Protein AF-A0A7Y5K260-F1 (afdb_monomer_lite)

Sequence (144 aa):
MLMRVEFYKGGDGRLCGWIATPPHRRTFQGTTMAAGRDLPHDLAQFTVERALDIRDGFWALLAHGASFRSVPGRRPTRSGRALTRRHEPALAAIEVTAGTHYLAWKGGGRTPIRASLDTMYARWLALAEGERLVLEWPVHPLPS

Secondary structure (DSSP, 8-state):
-EEEEEEEEETTTTEEEEEEE-TTS--EEEEEEE--SS--HHHHHHHHHHHTT-SSSHHHHHHHT---TT-TTSPPPHHHHHHHHHTHHHHHHHHHHHHHHHHHHHTT---TTHHHHHHHHHHHHHPPTT--EEEEEE-PPPP-

Foldseek 3Di:
DKKKKWWAADDQRQKIWIWIRAPPDDIWTFDIDTDDLFDDPVLLLVLQCVQVVPCLEPVLLVSVPADDPRGPGDDHDPVNPVSCVVCVVVHVVSSVVSCVQRVCLVVVHDDPSNVSRVVSRVVSVPHDHVDIDMDMDDHDDHDD

Radius of gyration: 14.73 Å; chains: 1; bounding box: 33×25×37 Å

Structure (mmCIF, N/CA/C/O backbone):
data_AF-A0A7Y5K260-F1
#
_entry.id   AF-A0A7Y5K260-F1
#
loop_
_atom_site.group_PDB
_atom_site.id
_atom_site.type_symbol
_atom_site.label_atom_id
_atom_site.label_alt_id
_atom_site.label_comp_id
_atom_site.label_asym_id
_atom_site.label_entity_id
_atom_site.label_seq_id
_atom_site.pdbx_PDB_ins_code
_atom_site.Cartn_x
_atom_site.Cartn_y
_atom_site.Cartn_z
_atom_site.occupancy
_atom_site.B_iso_or_equiv
_atom_site.auth_seq_id
_atom_site.auth_comp_id
_atom_site.auth_asym_id
_atom_site.auth_atom_id
_atom_site.pdbx_PDB_model_num
ATOM 1 N N . MET A 1 1 ? -3.591 -11.871 12.763 1.00 89.31 1 MET A N 1
ATOM 2 C CA . MET A 1 1 ? -4.647 -10.868 12.479 1.00 89.31 1 MET A CA 1
ATOM 3 C C . MET A 1 1 ? -4.399 -10.287 11.095 1.00 89.31 1 MET A C 1
ATOM 5 O O . MET A 1 1 ? -3.243 -10.248 10.688 1.00 89.31 1 MET A O 1
ATOM 9 N N . LEU A 1 2 ? -5.442 -9.856 10.385 1.00 95.06 2 LEU A N 1
ATOM 10 C CA . LEU A 1 2 ? -5.336 -9.297 9.032 1.00 95.06 2 LEU A CA 1
ATOM 11 C C . LEU A 1 2 ? -6.018 -7.929 8.972 1.00 95.06 2 LEU A C 1
ATOM 13 O O . LEU A 1 2 ? -7.039 -7.717 9.625 1.00 95.06 2 LEU A O 1
ATOM 17 N N . MET A 1 3 ? -5.456 -7.020 8.179 1.00 97.12 3 MET A N 1
ATOM 18 C CA . MET A 1 3 ? -6.133 -5.815 7.709 1.00 97.12 3 MET A CA 1
ATOM 19 C C . MET A 1 3 ? -6.487 -6.016 6.235 1.00 97.12 3 MET A C 1
ATOM 21 O O . MET A 1 3 ? -5.606 -6.282 5.420 1.00 97.12 3 MET A O 1
ATOM 25 N N . ARG A 1 4 ? -7.766 -5.875 5.885 1.00 97.94 4 ARG A N 1
ATOM 26 C CA . ARG A 1 4 ? -8.218 -5.893 4.487 1.00 97.94 4 ARG A CA 1
ATOM 27 C C . ARG A 1 4 ? -8.029 -4.506 3.882 1.00 97.94 4 ARG A C 1
ATOM 29 O O . ARG A 1 4 ? -8.406 -3.520 4.514 1.00 97.94 4 ARG A O 1
ATOM 36 N N . VAL A 1 5 ? -7.472 -4.431 2.678 1.00 98.25 5 VAL A N 1
ATOM 37 C CA . VAL A 1 5 ? -7.308 -3.191 1.911 1.00 98.25 5 VAL A CA 1
ATOM 38 C C . VAL A 1 5 ? -7.915 -3.385 0.529 1.00 98.25 5 VAL A C 1
ATOM 40 O O . VAL A 1 5 ? -7.619 -4.357 -0.155 1.00 98.25 5 VAL A O 1
ATOM 43 N N . GLU A 1 6 ? -8.785 -2.473 0.122 1.00 98.38 6 GLU A N 1
ATOM 44 C CA . GLU A 1 6 ? -9.528 -2.552 -1.132 1.00 98.38 6 GLU A CA 1
ATOM 45 C C . GLU A 1 6 ? -9.167 -1.360 -1.997 1.00 98.38 6 GLU A C 1
ATOM 47 O O . GLU A 1 6 ? -9.634 -0.248 -1.746 1.00 98.38 6 GLU A O 1
ATOM 52 N N . PHE A 1 7 ? -8.339 -1.598 -3.009 1.00 98.38 7 PHE A N 1
ATOM 53 C CA . PHE A 1 7 ? -8.013 -0.598 -4.018 1.00 98.38 7 PHE A CA 1
ATOM 54 C C . PHE A 1 7 ? -9.107 -0.559 -5.082 1.00 98.38 7 PHE A C 1
ATOM 56 O O . PHE A 1 7 ? -9.710 -1.582 -5.410 1.00 98.38 7 PHE A O 1
ATOM 63 N N . TYR A 1 8 ? -9.378 0.624 -5.617 1.00 97.75 8 TYR A N 1
ATOM 64 C CA . TYR A 1 8 ? -10.406 0.822 -6.630 1.00 97.75 8 TYR A CA 1
ATOM 65 C C . TYR A 1 8 ? -10.020 1.924 -7.608 1.00 97.75 8 TYR A C 1
ATOM 67 O O . TYR A 1 8 ? -9.300 2.864 -7.259 1.00 97.75 8 TYR A O 1
ATOM 75 N N . LYS A 1 9 ? -10.538 1.802 -8.830 1.00 97.00 9 LYS A N 1
ATOM 76 C CA . LYS A 1 9 ? -10.495 2.850 -9.848 1.00 97.00 9 LYS A CA 1
ATOM 77 C C . LYS A 1 9 ? -11.676 3.800 -9.669 1.00 97.00 9 LYS A C 1
ATOM 79 O O . LYS A 1 9 ? -12.770 3.363 -9.320 1.00 97.00 9 LYS A O 1
ATOM 84 N N . GLY A 1 10 ? -11.450 5.084 -9.909 1.00 93.00 10 GLY A N 1
ATOM 85 C CA . GLY A 1 10 ? -12.509 6.085 -10.003 1.00 93.00 10 GLY A CA 1
ATOM 86 C C . GLY A 1 10 ? -12.168 7.162 -11.026 1.00 93.00 10 GLY A C 1
ATOM 87 O O . GLY A 1 10 ? -11.029 7.238 -11.492 1.00 93.00 10 GLY A O 1
ATOM 88 N N . GLY A 1 11 ? -13.142 8.013 -11.343 1.00 89.25 11 GLY A N 1
ATOM 89 C CA . GLY A 1 11 ? -12.952 9.128 -12.272 1.00 89.25 11 GLY A CA 1
ATOM 90 C C . GLY A 1 11 ? -12.570 8.647 -13.670 1.00 89.25 11 GLY A C 1
ATOM 91 O O . GLY A 1 11 ? -11.542 9.079 -14.195 1.00 89.25 11 GLY A O 1
ATOM 92 N N . AS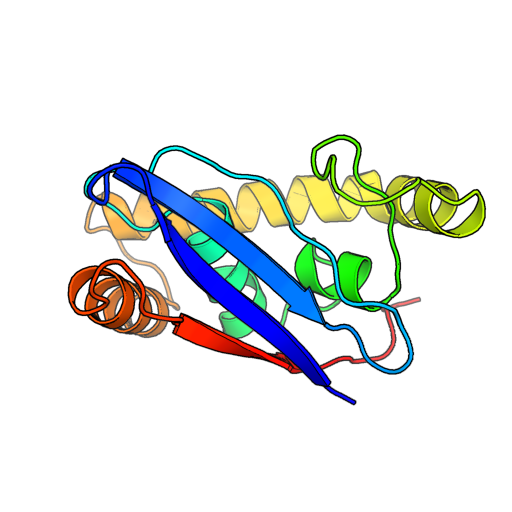P A 1 12 ? -13.347 7.715 -14.224 1.00 87.38 12 ASP A N 1
ATOM 93 C CA . ASP A 1 12 ? -13.116 7.104 -15.538 1.00 87.38 12 ASP A CA 1
ATOM 94 C C . ASP A 1 12 ? -11.753 6.390 -15.608 1.00 87.38 12 ASP A C 1
ATOM 96 O O . ASP A 1 12 ? -10.981 6.522 -16.562 1.00 87.38 12 ASP A O 1
ATOM 100 N N . GLY A 1 13 ? -11.399 5.698 -14.522 1.00 85.31 13 GLY A N 1
ATOM 101 C CA . GLY A 1 13 ? -10.126 4.988 -14.367 1.00 85.31 13 GLY A CA 1
ATOM 102 C C . GLY A 1 13 ? -8.890 5.858 -14.110 1.00 85.31 13 GLY A C 1
ATOM 103 O O . GLY A 1 13 ? -7.787 5.318 -14.023 1.00 85.31 13 GLY A O 1
ATOM 104 N N . ARG A 1 14 ? -9.038 7.183 -13.971 1.00 89.81 14 ARG A N 1
ATOM 105 C CA . ARG A 1 14 ? -7.912 8.125 -13.788 1.00 89.81 14 ARG A CA 1
ATOM 106 C C . ARG A 1 14 ? -7.498 8.334 -12.340 1.00 89.81 14 ARG A C 1
ATOM 108 O O . ARG A 1 14 ? -6.482 8.980 -12.084 1.00 89.81 14 ARG A O 1
ATOM 115 N N . LEU A 1 15 ? -8.269 7.823 -11.390 1.00 95.06 15 LEU A N 1
ATOM 116 C CA . LEU A 1 15 ? -7.981 7.895 -9.966 1.00 95.06 15 LEU A CA 1
ATOM 117 C C . LEU A 1 15 ? -7.844 6.495 -9.379 1.00 95.06 15 LEU A C 1
ATOM 119 O O . LEU A 1 15 ? -8.552 5.566 -9.763 1.00 95.06 15 LEU A O 1
ATOM 123 N N . CYS A 1 16 ? -6.956 6.376 -8.404 1.00 96.75 16 CYS A N 1
ATOM 124 C CA . CYS A 1 16 ? -6.851 5.239 -7.511 1.00 96.75 16 CYS A CA 1
ATOM 125 C C . CYS A 1 16 ? -7.205 5.704 -6.103 1.00 96.75 16 CYS A C 1
ATOM 127 O O . CYS A 1 16 ? -6.612 6.654 -5.590 1.00 96.75 16 CYS A O 1
ATOM 129 N N . GLY A 1 17 ? -8.168 5.037 -5.483 1.00 96.25 17 GLY A N 1
ATOM 130 C CA . GLY A 1 17 ? -8.430 5.167 -4.057 1.00 96.25 17 GLY A CA 1
ATOM 131 C C . GLY A 1 17 ? -8.304 3.818 -3.371 1.00 96.25 17 GLY A C 1
ATOM 132 O O . GLY A 1 17 ? -8.296 2.767 -4.017 1.00 96.25 17 GLY A O 1
ATOM 133 N N . TRP A 1 18 ? -8.251 3.837 -2.045 1.00 97.38 18 TRP A N 1
ATOM 134 C CA . TRP A 1 18 ? -8.313 2.617 -1.252 1.00 97.38 18 TRP A CA 1
ATOM 135 C C . TRP A 1 18 ? -9.144 2.780 0.014 1.00 97.38 18 TRP A C 1
ATOM 137 O O . TRP A 1 18 ? -9.332 3.878 0.541 1.00 97.38 18 TRP A O 1
ATOM 147 N N . ILE A 1 19 ? -9.663 1.656 0.495 1.00 96.81 19 ILE A N 1
ATOM 148 C CA . ILE A 1 19 ? -10.397 1.535 1.753 1.00 96.81 19 ILE A CA 1
ATOM 149 C C . ILE A 1 19 ? -9.676 0.496 2.602 1.00 96.81 19 ILE A C 1
ATOM 151 O O . ILE A 1 19 ? -9.372 -0.586 2.110 1.00 96.81 19 ILE A O 1
ATOM 155 N N . ALA A 1 20 ? -9.406 0.804 3.867 1.00 96.31 20 ALA A N 1
ATOM 156 C CA . ALA A 1 20 ? -8.776 -0.130 4.793 1.00 96.31 20 ALA A CA 1
ATOM 157 C C . ALA A 1 20 ? -9.735 -0.509 5.923 1.00 96.31 20 ALA A C 1
ATOM 159 O O . ALA A 1 20 ? -10.395 0.348 6.513 1.00 96.31 20 ALA A O 1
ATOM 160 N N . THR A 1 21 ? -9.752 -1.795 6.263 1.00 95.62 21 THR A N 1
ATOM 161 C CA . THR A 1 21 ? -10.478 -2.368 7.399 1.00 95.62 21 THR A CA 1
ATOM 162 C C . THR A 1 21 ? -9.474 -3.079 8.309 1.00 95.62 21 THR A C 1
ATOM 164 O O . THR A 1 21 ? -9.181 -4.260 8.098 1.00 95.62 21 THR A O 1
ATOM 167 N N . PRO A 1 22 ? -8.880 -2.370 9.289 1.00 91.44 22 PRO A N 1
ATOM 168 C CA . PRO A 1 22 ? -7.958 -2.980 10.238 1.00 91.44 22 PRO A CA 1
ATOM 169 C C . PRO A 1 22 ? -8.691 -3.877 11.243 1.00 91.44 22 PRO A C 1
ATOM 171 O O . PRO A 1 22 ? -9.867 -3.643 11.539 1.00 91.44 22 PRO A O 1
ATOM 174 N N . PRO A 1 23 ? -7.999 -4.861 11.838 1.00 87.12 23 PRO A N 1
ATOM 175 C CA . PRO A 1 23 ? -8.610 -5.756 12.812 1.00 87.12 23 PRO A CA 1
ATOM 176 C C . PRO A 1 23 ? -9.104 -4.958 14.024 1.00 87.12 23 PRO A C 1
ATOM 178 O O . PRO A 1 23 ? -8.381 -4.122 14.568 1.00 87.12 23 PRO A O 1
ATOM 181 N N . HIS A 1 24 ? -10.348 -5.209 14.443 1.00 86.19 24 HIS A N 1
ATOM 182 C CA . HIS A 1 24 ? -10.990 -4.558 15.597 1.00 86.19 24 HIS A CA 1
ATOM 183 C C . HIS A 1 24 ? -11.066 -3.020 15.514 1.00 86.19 24 HIS A C 1
ATOM 185 O O . HIS A 1 24 ? -11.235 -2.339 16.528 1.00 86.19 24 HIS A O 1
ATOM 191 N N . ARG A 1 25 ? -10.939 -2.443 14.313 1.00 85.94 25 ARG A N 1
ATOM 192 C CA . ARG A 1 25 ? -11.057 -1.001 14.074 1.00 85.94 25 ARG A CA 1
ATOM 193 C C . ARG A 1 25 ? -12.094 -0.737 12.988 1.00 85.94 25 ARG A C 1
ATOM 195 O O . ARG A 1 25 ? -12.416 -1.604 12.185 1.00 85.94 25 ARG A O 1
ATOM 202 N N . ARG A 1 26 ? -12.628 0.485 12.973 1.00 90.12 26 ARG A N 1
ATOM 203 C CA . ARG A 1 26 ? -13.565 0.912 11.930 1.00 90.12 26 ARG A CA 1
ATOM 204 C C . ARG A 1 26 ? -12.857 0.991 10.582 1.00 90.12 26 ARG A C 1
ATOM 206 O O . ARG A 1 26 ? -11.728 1.482 10.515 1.00 90.12 26 ARG A O 1
ATOM 213 N N . THR A 1 27 ? -13.565 0.574 9.541 1.00 93.94 27 THR A N 1
ATOM 214 C CA . THR A 1 27 ? -13.204 0.829 8.148 1.00 93.94 27 THR A CA 1
ATOM 215 C C . THR A 1 27 ? -13.068 2.329 7.898 1.00 93.94 27 THR A C 1
ATOM 217 O O . THR A 1 27 ? -13.838 3.127 8.440 1.00 93.94 27 THR A O 1
ATOM 220 N N . PHE A 1 28 ? -12.090 2.719 7.088 1.00 93.06 28 PHE A N 1
ATOM 221 C CA . PHE A 1 28 ? -11.903 4.105 6.670 1.00 93.06 28 PHE A CA 1
ATOM 222 C C . PHE A 1 28 ? -11.380 4.180 5.237 1.00 93.06 28 PHE A C 1
ATOM 224 O O . PHE A 1 28 ? -10.701 3.271 4.755 1.00 93.06 28 PHE A O 1
ATOM 231 N N . GLN A 1 29 ? -11.694 5.288 4.569 1.00 94.12 29 GLN A N 1
ATOM 232 C CA . GLN A 1 29 ? -11.144 5.600 3.259 1.00 94.12 29 GLN A CA 1
ATOM 233 C C . GLN A 1 29 ? -9.782 6.278 3.407 1.00 94.12 29 GLN A C 1
ATOM 235 O O . GLN A 1 29 ? -9.591 7.164 4.247 1.00 94.12 29 GLN A O 1
ATOM 240 N N . GLY A 1 30 ? -8.848 5.827 2.582 1.00 93.25 30 GLY A N 1
ATOM 241 C CA . GLY A 1 30 ? -7.533 6.408 2.428 1.00 93.25 30 GLY A CA 1
ATOM 242 C C . GLY A 1 30 ? -7.511 7.644 1.542 1.00 93.25 30 GLY A C 1
ATOM 243 O O . GLY A 1 30 ? -8.508 8.346 1.363 1.00 93.25 30 GLY A O 1
ATOM 244 N N . THR A 1 31 ? -6.343 7.898 0.975 1.00 90.75 31 THR A N 1
ATOM 245 C CA . THR A 1 31 ? -6.142 8.956 -0.013 1.00 90.75 31 THR A CA 1
ATOM 246 C C . THR A 1 31 ? -6.667 8.508 -1.370 1.00 90.75 31 THR A C 1
ATOM 248 O O . THR A 1 31 ? -6.591 7.332 -1.724 1.00 90.75 31 THR A O 1
ATOM 251 N N . THR A 1 32 ? -7.187 9.460 -2.140 1.00 93.25 32 THR A N 1
ATOM 252 C CA . THR A 1 32 ? -7.433 9.277 -3.570 1.00 93.25 32 THR A CA 1
ATOM 253 C C . THR A 1 32 ? -6.335 10.006 -4.332 1.00 93.25 32 THR A C 1
ATOM 255 O O . THR A 1 32 ? -6.062 11.174 -4.061 1.00 93.25 32 THR A O 1
ATOM 258 N N . MET A 1 33 ? -5.695 9.320 -5.270 1.00 93.75 33 MET A N 1
ATOM 259 C CA . MET A 1 33 ? -4.558 9.820 -6.041 1.00 93.75 33 MET A CA 1
ATOM 260 C C . MET A 1 33 ? -4.760 9.579 -7.531 1.00 93.75 33 MET A C 1
ATOM 262 O O . MET A 1 33 ? -5.595 8.769 -7.927 1.00 93.75 33 MET A O 1
ATOM 266 N N . ALA A 1 34 ? -3.985 10.266 -8.366 1.00 91.94 34 ALA A N 1
ATOM 267 C CA . ALA A 1 34 ? -3.978 9.992 -9.795 1.00 9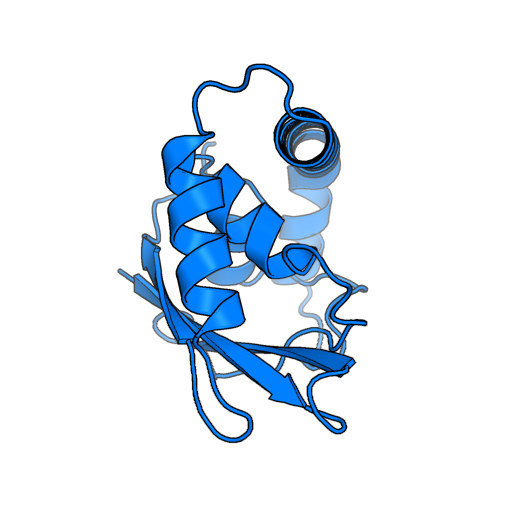1.94 34 ALA A CA 1
ATOM 268 C C . ALA A 1 34 ? -3.493 8.556 -10.061 1.00 91.94 34 ALA A C 1
ATOM 270 O O . ALA A 1 34 ? -2.438 8.141 -9.579 1.00 91.94 34 ALA A O 1
ATOM 271 N N . ALA A 1 35 ? -4.260 7.812 -10.850 1.00 86.06 35 ALA A N 1
ATOM 272 C CA . ALA A 1 35 ? -3.830 6.565 -11.453 1.00 86.06 35 ALA A CA 1
ATOM 273 C C . ALA A 1 35 ? -3.150 6.905 -12.784 1.00 86.06 35 ALA A C 1
ATOM 275 O O . ALA A 1 35 ? -3.799 7.294 -13.755 1.00 86.06 35 ALA A O 1
ATOM 276 N N . GLY A 1 36 ? -1.819 6.838 -12.797 1.00 79.19 36 GLY A N 1
ATOM 277 C CA . GLY A 1 36 ? -1.035 6.995 -14.018 1.00 79.19 36 GLY A CA 1
ATOM 278 C C . GLY A 1 36 ? -1.109 5.755 -14.913 1.00 79.19 36 GLY A C 1
ATOM 279 O O . GLY A 1 36 ? -1.895 4.839 -14.686 1.00 79.19 36 GLY A O 1
ATOM 280 N N . ARG A 1 37 ? -0.228 5.706 -15.919 1.00 84.00 37 ARG A N 1
ATOM 281 C CA . ARG A 1 37 ? -0.027 4.495 -16.735 1.00 84.00 37 ARG A CA 1
ATOM 282 C C . ARG A 1 37 ? 0.639 3.355 -15.961 1.00 84.00 37 ARG A C 1
ATOM 284 O O . ARG A 1 37 ? 0.599 2.230 -16.424 1.00 84.00 37 ARG A O 1
ATOM 291 N N . ASP A 1 38 ? 1.231 3.653 -14.810 1.00 90.19 38 ASP A N 1
ATOM 292 C CA . ASP A 1 38 ? 1.962 2.705 -13.971 1.00 90.19 38 ASP A CA 1
ATOM 293 C C . ASP A 1 38 ? 1.132 2.300 -12.737 1.00 90.19 38 ASP A C 1
ATOM 295 O O . ASP A 1 38 ? -0.013 2.729 -12.563 1.00 90.19 38 ASP A O 1
ATOM 299 N N . LEU A 1 39 ? 1.717 1.503 -11.836 1.00 94.75 39 LEU A N 1
ATOM 300 C CA . LEU A 1 39 ? 1.109 1.231 -10.531 1.00 94.75 39 LEU A CA 1
ATOM 301 C C . LEU A 1 39 ? 0.889 2.536 -9.734 1.00 94.75 39 LEU A C 1
ATOM 303 O O . LEU A 1 39 ? 1.823 3.328 -9.590 1.00 94.75 39 LEU A O 1
ATOM 307 N N . PRO A 1 40 ? -0.309 2.754 -9.158 1.00 96.00 40 PRO A N 1
ATOM 308 C CA . PRO A 1 40 ? -0.549 3.859 -8.235 1.00 96.00 40 PRO A CA 1
ATOM 309 C C . PRO A 1 40 ? 0.385 3.795 -7.025 1.00 96.00 40 PRO A C 1
ATOM 311 O O . PRO A 1 40 ? 0.666 2.706 -6.528 1.00 96.00 40 PRO A O 1
ATOM 314 N N . HIS A 1 41 ? 0.818 4.954 -6.525 1.00 95.00 41 HIS A N 1
ATOM 315 C CA . HIS A 1 41 ? 1.839 5.063 -5.476 1.00 95.00 41 HIS A CA 1
ATOM 316 C C . HIS A 1 41 ? 1.529 4.202 -4.239 1.00 95.00 41 HIS A C 1
ATOM 318 O O . HIS A 1 41 ? 2.336 3.347 -3.889 1.00 95.00 41 HIS A O 1
ATOM 324 N N . ASP A 1 42 ? 0.338 4.327 -3.643 1.00 96.31 42 ASP A N 1
ATOM 325 C CA . ASP A 1 42 ? -0.016 3.560 -2.435 1.00 96.31 42 ASP A CA 1
ATOM 326 C C . ASP A 1 42 ? -0.087 2.042 -2.707 1.00 96.31 42 ASP A C 1
ATOM 328 O O . ASP A 1 42 ? 0.274 1.229 -1.853 1.00 96.31 42 ASP A O 1
ATOM 332 N N . LEU A 1 43 ? -0.506 1.634 -3.912 1.00 97.94 43 LEU A N 1
ATOM 333 C CA . LEU A 1 43 ? -0.543 0.222 -4.315 1.00 97.94 43 LEU A CA 1
ATOM 334 C C . LEU A 1 43 ? 0.868 -0.332 -4.570 1.00 97.94 43 LEU A C 1
ATOM 336 O O . LEU A 1 43 ? 1.164 -1.479 -4.220 1.00 97.94 43 LEU A O 1
ATOM 340 N N . ALA A 1 44 ? 1.753 0.481 -5.149 1.00 97.56 44 ALA A N 1
ATOM 341 C CA . ALA A 1 44 ? 3.164 0.153 -5.289 1.00 97.56 44 ALA A CA 1
ATOM 342 C C . ALA A 1 44 ? 3.811 0.003 -3.907 1.00 97.56 44 ALA A C 1
ATOM 344 O O . ALA A 1 44 ? 4.403 -1.038 -3.635 1.00 97.56 44 ALA A O 1
ATOM 345 N N . GLN A 1 45 ? 3.614 0.968 -3.006 1.00 97.69 45 GLN A N 1
ATOM 346 C CA . GLN A 1 45 ? 4.118 0.913 -1.635 1.00 97.69 45 GLN A CA 1
ATOM 347 C C . GLN A 1 45 ? 3.602 -0.318 -0.885 1.00 97.69 45 GLN A C 1
ATOM 349 O O . GLN A 1 45 ? 4.396 -1.031 -0.278 1.00 97.69 45 GLN A O 1
ATOM 354 N N . PHE A 1 46 ? 2.309 -0.647 -1.009 1.00 98.50 46 PHE A N 1
ATOM 355 C CA . PHE A 1 46 ? 1.748 -1.890 -0.461 1.00 98.50 46 PHE A CA 1
ATOM 356 C C . PHE A 1 46 ? 2.503 -3.116 -0.967 1.00 98.50 46 PHE A C 1
ATOM 358 O O . PHE A 1 46 ? 2.892 -3.986 -0.191 1.00 98.50 46 PHE A O 1
ATOM 365 N N . THR A 1 47 ? 2.717 -3.187 -2.279 1.00 98.56 47 THR A N 1
ATOM 366 C CA . THR A 1 47 ? 3.360 -4.334 -2.922 1.00 98.56 47 THR A CA 1
ATOM 367 C C . THR A 1 47 ? 4.814 -4.474 -2.492 1.00 98.56 47 THR A C 1
ATOM 369 O O . THR A 1 47 ? 5.247 -5.586 -2.194 1.00 98.56 47 THR A O 1
ATOM 372 N N . VAL A 1 48 ? 5.556 -3.365 -2.423 1.00 98.50 48 VAL A N 1
ATOM 373 C CA . VAL A 1 48 ? 6.957 -3.368 -1.991 1.00 98.50 48 VAL A CA 1
ATOM 374 C C . VAL A 1 48 ? 7.073 -3.753 -0.521 1.00 98.50 48 VAL A C 1
ATOM 376 O O . VAL A 1 48 ? 7.784 -4.707 -0.209 1.00 98.50 48 VAL A O 1
ATOM 379 N N . GLU A 1 49 ? 6.347 -3.072 0.370 1.00 98.38 49 GLU A N 1
ATOM 380 C CA . GLU A 1 49 ? 6.412 -3.361 1.805 1.00 98.38 49 GLU A CA 1
ATOM 381 C C . GLU A 1 49 ? 6.000 -4.813 2.091 1.00 98.38 49 GLU A C 1
ATOM 383 O O . GLU A 1 49 ? 6.658 -5.502 2.870 1.00 98.38 49 GLU A O 1
ATOM 388 N N . ARG A 1 50 ? 4.974 -5.327 1.398 1.00 98.06 50 ARG A N 1
ATOM 389 C CA . ARG A 1 50 ? 4.528 -6.717 1.555 1.00 98.06 50 ARG A CA 1
ATOM 390 C C . ARG A 1 50 ? 5.554 -7.730 1.055 1.00 98.06 50 ARG A C 1
ATOM 392 O O . ARG A 1 50 ? 5.721 -8.768 1.697 1.00 98.06 50 ARG A O 1
ATOM 399 N N . ALA A 1 51 ? 6.177 -7.470 -0.095 1.00 98.19 51 ALA A N 1
ATOM 400 C C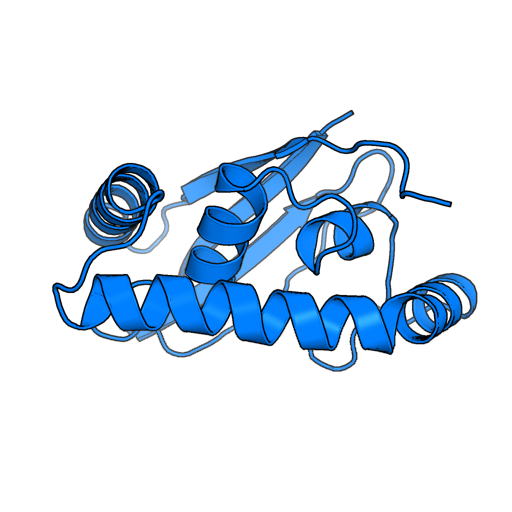A . ALA A 1 51 ? 7.128 -8.382 -0.728 1.00 98.19 51 ALA A CA 1
ATOM 401 C C . ALA A 1 51 ? 8.474 -8.436 0.008 1.00 98.19 51 ALA A C 1
ATOM 403 O O . ALA A 1 51 ? 9.135 -9.470 -0.021 1.00 98.19 51 ALA A O 1
ATOM 404 N N . LEU A 1 52 ? 8.859 -7.344 0.670 1.00 97.50 52 LEU A N 1
ATOM 405 C CA . LEU A 1 52 ? 10.080 -7.252 1.473 1.00 97.50 52 LEU A CA 1
ATOM 406 C C . LEU A 1 52 ? 9.862 -7.574 2.959 1.00 97.50 52 LEU A C 1
ATOM 408 O O . LEU A 1 52 ? 10.806 -7.476 3.735 1.00 97.50 52 LEU A O 1
ATOM 412 N N . ASP A 1 53 ? 8.639 -7.944 3.353 1.00 96.25 53 ASP A N 1
ATOM 413 C CA . ASP A 1 53 ? 8.252 -8.180 4.751 1.00 96.25 53 ASP A CA 1
ATOM 414 C C . ASP A 1 53 ? 8.615 -7.004 5.680 1.00 96.25 53 ASP A C 1
ATOM 416 O O . ASP A 1 53 ? 9.135 -7.181 6.780 1.00 96.25 53 ASP A O 1
ATOM 420 N N . ILE A 1 54 ? 8.349 -5.774 5.229 1.00 96.06 54 ILE A N 1
ATOM 421 C CA . ILE A 1 54 ? 8.567 -4.558 6.019 1.00 96.06 54 ILE A CA 1
ATOM 422 C C . ILE A 1 54 ? 7.458 -4.447 7.074 1.00 96.06 54 ILE A C 1
ATOM 424 O O . ILE A 1 54 ? 6.272 -4.351 6.752 1.00 96.06 54 ILE A O 1
ATOM 428 N N . ARG A 1 55 ? 7.843 -4.462 8.357 1.00 94.19 55 ARG A N 1
ATOM 429 C CA . ARG A 1 55 ? 6.910 -4.608 9.497 1.00 94.19 55 ARG A CA 1
ATOM 430 C C . ARG A 1 55 ? 6.622 -3.319 10.260 1.00 94.19 55 ARG A C 1
ATOM 432 O O . ARG A 1 55 ? 5.806 -3.324 11.175 1.00 94.19 55 ARG A O 1
ATOM 439 N N . ASP A 1 56 ? 7.263 -2.228 9.885 1.00 94.12 56 ASP A N 1
ATOM 440 C CA . ASP A 1 56 ? 7.148 -0.899 10.488 1.00 94.12 56 ASP A CA 1
ATOM 441 C C . ASP A 1 56 ? 6.940 0.207 9.440 1.00 94.12 56 ASP A C 1
ATOM 443 O O . ASP A 1 56 ? 7.041 1.393 9.749 1.00 94.12 56 ASP A O 1
ATOM 447 N N . GLY A 1 57 ? 6.590 -0.194 8.214 1.00 95.75 57 GLY A N 1
ATOM 448 C CA . GLY A 1 57 ? 6.218 0.693 7.115 1.00 95.75 57 GLY A CA 1
ATOM 449 C C . GLY A 1 57 ? 4.820 1.287 7.254 1.00 95.75 57 GLY A C 1
ATOM 450 O O . GLY A 1 57 ? 4.119 1.099 8.256 1.00 95.75 57 GLY A O 1
ATOM 451 N N . PHE A 1 58 ? 4.394 2.011 6.223 1.00 96.44 58 PHE A N 1
ATOM 452 C CA . PHE A 1 58 ? 3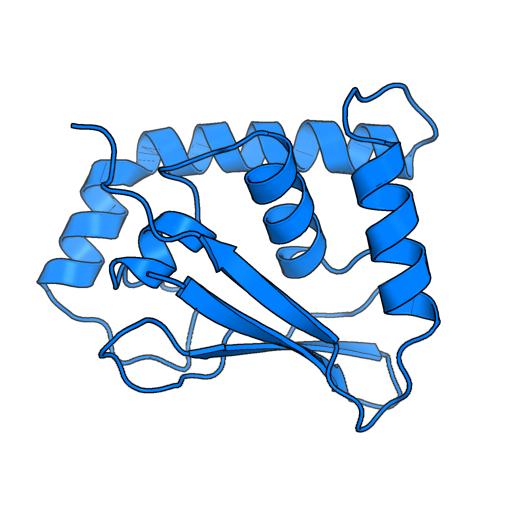.132 2.744 6.226 1.00 96.44 58 PHE A CA 1
ATOM 453 C C . PHE A 1 58 ? 1.936 1.834 6.525 1.00 96.44 58 PHE A C 1
ATOM 455 O O . PHE A 1 58 ? 1.110 2.157 7.388 1.00 96.44 58 PHE A O 1
ATOM 462 N N . TRP A 1 59 ? 1.862 0.667 5.877 1.00 96.94 59 TRP A N 1
ATOM 463 C CA . TRP A 1 59 ? 0.721 -0.242 6.019 1.00 96.94 59 TRP A CA 1
ATOM 464 C C . TRP A 1 59 ? 0.689 -0.943 7.372 1.00 96.94 59 TRP A C 1
ATOM 466 O O . TRP A 1 59 ? -0.385 -1.085 7.968 1.00 96.94 59 TRP A O 1
ATOM 476 N N . ALA A 1 60 ? 1.856 -1.309 7.905 1.00 95.88 60 ALA A N 1
ATOM 477 C CA . ALA A 1 60 ? 1.958 -1.855 9.250 1.00 95.88 60 ALA A CA 1
ATOM 478 C C . ALA A 1 60 ? 1.506 -0.823 10.291 1.00 95.88 60 ALA A C 1
ATOM 480 O O . ALA A 1 60 ? 0.629 -1.100 11.112 1.00 95.88 60 ALA A O 1
ATOM 481 N N . LEU A 1 61 ? 2.025 0.403 10.221 1.00 95.69 61 LEU A N 1
ATOM 482 C CA . LEU A 1 61 ? 1.649 1.464 11.151 1.00 95.69 61 LEU A CA 1
ATOM 483 C C . LEU A 1 61 ? 0.166 1.839 11.033 1.00 95.69 61 LEU A C 1
ATOM 485 O O . LEU A 1 61 ? -0.493 2.043 12.058 1.00 95.69 61 LEU A O 1
ATOM 489 N N . LEU A 1 62 ? -0.400 1.874 9.821 1.00 94.75 62 LEU A N 1
ATOM 490 C CA . LEU A 1 62 ? -1.843 2.044 9.618 1.00 94.75 62 LEU A CA 1
ATOM 491 C C . LEU A 1 62 ? -2.657 0.946 10.308 1.00 94.75 62 LEU A C 1
ATOM 493 O O . LEU A 1 62 ? -3.620 1.267 11.013 1.00 94.75 62 LEU A O 1
ATOM 497 N N . ALA A 1 63 ? -2.256 -0.322 10.171 1.00 94.75 63 ALA A N 1
ATOM 498 C CA . ALA A 1 63 ? -2.923 -1.445 10.832 1.00 94.75 63 ALA A CA 1
ATOM 499 C C . ALA A 1 63 ? -2.913 -1.301 12.366 1.00 94.75 63 ALA A C 1
ATOM 501 O O . ALA A 1 63 ? -3.902 -1.605 13.041 1.00 94.75 63 ALA A O 1
ATOM 502 N N . HIS A 1 64 ? -1.835 -0.735 12.915 1.00 93.69 64 HIS A N 1
ATOM 503 C CA . HIS A 1 64 ? -1.695 -0.426 14.343 1.00 93.69 64 HIS A CA 1
ATOM 504 C C . HIS A 1 64 ? -2.373 0.880 14.772 1.00 93.69 64 HIS A C 1
ATOM 506 O O . HIS A 1 64 ? -2.496 1.167 15.965 1.00 93.69 64 HIS A O 1
ATOM 512 N N . GLY A 1 65 ? -2.936 1.632 13.827 1.00 93.31 65 GLY A N 1
ATOM 513 C CA . GLY A 1 65 ? -3.746 2.815 14.087 1.00 93.31 65 GLY A CA 1
ATOM 514 C C . GLY A 1 65 ? -2.979 4.135 14.052 1.00 93.31 65 GLY A C 1
ATOM 515 O O . GLY A 1 65 ? -3.513 5.132 14.563 1.00 93.31 65 GLY A O 1
ATOM 516 N N . ALA A 1 66 ? -1.799 4.180 13.429 1.00 94.50 66 ALA A N 1
ATOM 517 C CA . ALA A 1 66 ? -1.060 5.412 13.163 1.00 94.50 66 ALA A CA 1
ATOM 518 C C . ALA A 1 66 ? -1.929 6.448 12.442 1.00 94.50 66 ALA A C 1
ATOM 520 O O . ALA A 1 66 ? -2.863 6.119 11.709 1.00 94.50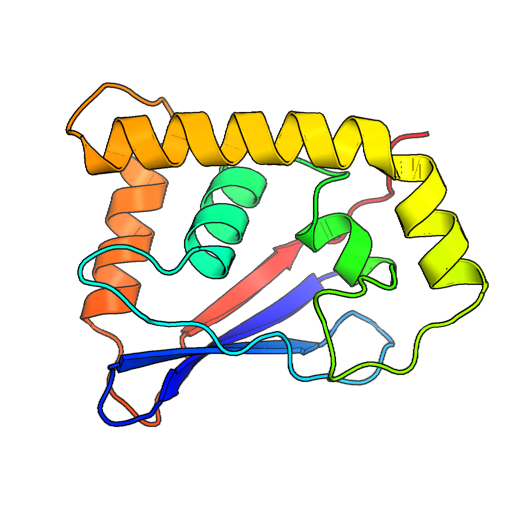 66 ALA A O 1
ATOM 521 N N . SER A 1 67 ? -1.690 7.726 12.726 1.00 93.75 67 SER A N 1
ATOM 522 C CA . SER A 1 67 ? -2.441 8.835 12.132 1.00 93.75 67 SER A CA 1
ATOM 523 C C . SER A 1 67 ? -1.516 9.636 11.228 1.00 93.75 67 SER A C 1
ATOM 525 O O . SER A 1 67 ? -0.660 10.373 11.718 1.00 93.75 67 SER A O 1
ATOM 527 N N . PHE A 1 68 ? -1.700 9.496 9.920 1.00 92.62 68 PHE A N 1
ATOM 528 C CA . PHE A 1 68 ? -0.950 10.231 8.909 1.00 92.62 68 PHE A CA 1
ATOM 529 C C . PHE A 1 68 ? -1.742 11.450 8.455 1.00 92.62 68 PHE A C 1
ATOM 531 O O . PHE A 1 68 ? -2.950 11.363 8.252 1.00 92.62 68 PHE A O 1
ATOM 538 N N . ARG A 1 69 ? -1.068 12.591 8.272 1.00 88.25 69 ARG A N 1
ATOM 539 C CA . ARG A 1 69 ? -1.709 13.793 7.711 1.00 88.25 69 ARG A CA 1
ATOM 540 C C . ARG A 1 69 ? -2.171 13.556 6.270 1.00 88.25 69 ARG A C 1
ATOM 542 O O . ARG A 1 69 ? -3.173 14.130 5.865 1.00 88.25 69 ARG A O 1
ATOM 549 N N . SER A 1 70 ? -1.457 12.704 5.537 1.00 86.06 70 SER A N 1
ATOM 550 C CA . SER A 1 70 ? -1.791 12.319 4.168 1.00 86.06 70 SER A CA 1
ATOM 551 C C . SER A 1 70 ? -3.089 11.525 4.061 1.00 86.06 70 SER A C 1
ATOM 553 O O . SER A 1 70 ? -3.621 11.475 2.967 1.00 86.06 70 SER A O 1
ATOM 555 N N . VAL A 1 71 ? -3.615 10.953 5.156 1.00 89.88 71 VAL A N 1
ATOM 556 C CA . VAL A 1 71 ? -4.835 10.130 5.167 1.00 89.88 71 VAL A CA 1
ATOM 557 C C . VAL A 1 71 ? -5.999 10.940 5.763 1.00 89.88 71 VAL A C 1
ATOM 559 O O . VAL A 1 71 ? -6.184 10.947 6.985 1.00 89.88 71 VAL A O 1
ATOM 562 N N . PRO A 1 72 ? -6.799 11.643 4.937 1.00 77.12 72 PRO A N 1
ATOM 563 C CA . PRO A 1 72 ? -7.797 12.602 5.417 1.00 77.12 72 PRO A CA 1
ATOM 564 C C . PRO A 1 72 ? -9.037 11.938 6.032 1.00 77.12 72 PRO A C 1
ATOM 566 O O . PRO A 1 72 ? -9.689 12.528 6.891 1.00 77.12 72 PRO A O 1
ATOM 569 N N . GLY A 1 73 ? -9.358 10.701 5.636 1.00 69.69 73 GLY A N 1
ATOM 570 C CA . GLY A 1 73 ? -10.592 10.003 6.019 1.00 69.69 73 GLY A CA 1
ATOM 571 C C . GLY A 1 73 ? -10.647 9.505 7.466 1.00 69.69 73 GLY A C 1
ATOM 572 O O . GLY A 1 73 ? -11.591 8.810 7.842 1.00 69.69 73 GLY A O 1
ATOM 573 N N . ARG A 1 74 ? -9.649 9.828 8.300 1.00 79.75 74 ARG A N 1
ATOM 574 C CA . ARG A 1 74 ? -9.550 9.317 9.670 1.00 79.75 74 ARG A CA 1
ATOM 575 C C . ARG A 1 74 ? -9.230 10.421 10.668 1.00 79.75 74 ARG A C 1
ATOM 577 O O . ARG A 1 74 ? -8.171 11.037 10.604 1.00 79.75 74 ARG A O 1
ATOM 584 N N . ARG A 1 75 ? -10.103 10.600 11.672 1.00 83.56 75 ARG A N 1
ATOM 585 C CA . ARG A 1 75 ? -9.857 11.524 12.792 1.00 83.56 75 ARG A CA 1
ATOM 586 C C . ARG A 1 75 ? -8.552 11.138 13.510 1.00 83.56 75 ARG A C 1
ATOM 588 O O . ARG A 1 75 ? -8.493 10.054 14.101 1.00 83.56 75 ARG A O 1
ATOM 595 N N . PRO A 1 76 ? -7.523 12.005 13.518 1.00 89.25 76 PRO A N 1
ATOM 596 C CA . PRO A 1 76 ? -6.248 11.678 14.141 1.00 89.25 76 PRO A CA 1
ATOM 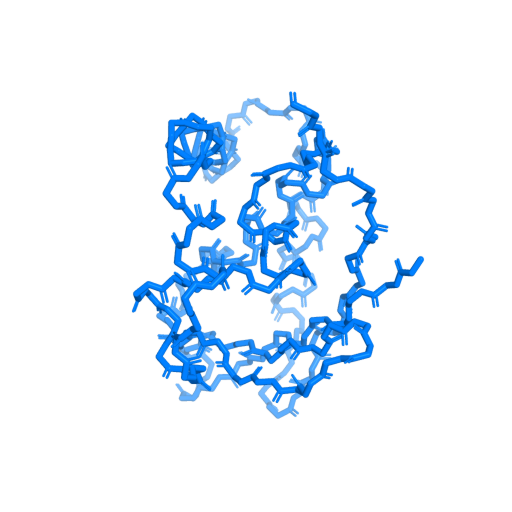597 C C . PRO A 1 76 ? -6.375 11.513 15.659 1.00 89.25 76 PRO A C 1
ATOM 599 O O . PRO A 1 76 ? -6.907 12.388 16.349 1.00 89.25 76 PRO A O 1
ATOM 602 N N . THR A 1 77 ? -5.809 10.439 16.206 1.00 91.94 77 THR A N 1
ATOM 603 C CA . THR A 1 77 ? -5.781 10.189 17.661 1.00 91.94 77 THR A CA 1
ATOM 604 C C . THR A 1 77 ? -4.439 10.604 18.266 1.00 91.94 77 THR A C 1
ATOM 606 O O . THR A 1 77 ? -3.436 10.711 17.559 1.00 91.94 77 THR A O 1
ATOM 609 N N . ARG A 1 78 ? -4.390 10.852 19.584 1.00 94.19 78 ARG A N 1
ATOM 610 C CA . ARG A 1 78 ? -3.124 11.170 20.275 1.00 94.19 78 ARG A CA 1
ATOM 611 C C . ARG A 1 78 ? -2.127 10.013 20.157 1.00 94.19 78 ARG A C 1
ATOM 613 O O . ARG A 1 78 ? -0.986 10.251 19.777 1.00 94.19 78 ARG A O 1
ATOM 620 N N . SER A 1 79 ? -2.576 8.786 20.425 1.00 93.69 79 SER A N 1
ATOM 621 C CA . SER A 1 79 ? -1.763 7.571 20.292 1.00 93.69 79 SER A CA 1
ATOM 622 C C . SER A 1 79 ? -1.331 7.325 18.847 1.00 93.69 79 SER A C 1
ATOM 624 O O . SER A 1 79 ? -0.161 7.062 18.605 1.00 93.69 79 SER A O 1
ATOM 626 N N . GLY A 1 80 ? -2.228 7.508 17.874 1.00 94.50 80 GLY A N 1
ATOM 627 C CA . GLY A 1 80 ? -1.896 7.371 16.457 1.00 94.50 80 GLY A CA 1
ATOM 628 C C . GLY A 1 80 ? -0.851 8.383 15.982 1.00 94.50 80 GLY A C 1
ATOM 629 O O . GLY A 1 80 ? 0.042 8.014 15.230 1.00 94.50 80 GLY A O 1
ATOM 630 N N . ARG A 1 81 ? -0.910 9.641 16.444 1.00 95.75 81 ARG A N 1
ATOM 631 C CA . ARG A 1 81 ? 0.129 10.647 16.149 1.00 95.75 81 ARG A CA 1
ATOM 632 C C . ARG A 1 81 ? 1.459 10.330 16.827 1.00 95.75 81 ARG A C 1
ATOM 634 O O . ARG A 1 81 ? 2.502 10.566 16.229 1.00 95.75 81 ARG A O 1
ATOM 641 N N . ALA A 1 82 ? 1.425 9.845 18.068 1.00 95.88 82 ALA A N 1
ATOM 642 C CA . ALA A 1 82 ? 2.631 9.427 18.779 1.00 95.88 82 ALA A CA 1
ATOM 643 C C . ALA A 1 82 ? 3.316 8.260 18.055 1.00 95.88 82 ALA A C 1
ATOM 645 O O . ALA A 1 82 ? 4.531 8.282 17.896 1.00 95.88 82 ALA A O 1
ATOM 646 N N . LEU A 1 83 ? 2.528 7.308 17.544 1.00 95.38 83 LEU A N 1
ATOM 647 C CA . LEU A 1 83 ? 3.031 6.191 16.753 1.00 95.38 83 LEU A CA 1
ATOM 648 C C . LEU A 1 83 ? 3.706 6.670 15.460 1.00 95.38 83 LEU A C 1
ATOM 650 O O . LEU A 1 83 ? 4.854 6.319 15.219 1.00 95.38 83 LEU A O 1
ATOM 654 N N . THR A 1 84 ? 3.052 7.546 14.686 1.00 95.12 84 THR A N 1
ATOM 655 C CA . THR A 1 84 ? 3.659 8.137 13.479 1.00 95.12 84 THR A CA 1
ATOM 656 C C . THR A 1 84 ? 4.972 8.855 13.796 1.00 95.12 84 THR A C 1
ATOM 658 O O . THR A 1 84 ? 5.945 8.687 13.078 1.00 95.12 84 THR A O 1
ATOM 661 N N . ARG A 1 85 ? 5.020 9.639 14.884 1.00 95.62 85 ARG A N 1
ATOM 662 C CA . ARG A 1 85 ? 6.233 10.371 15.288 1.00 95.62 85 ARG A CA 1
ATOM 663 C C . ARG A 1 85 ? 7.367 9.441 15.712 1.00 95.62 85 ARG A C 1
ATOM 665 O O . ARG A 1 85 ? 8.506 9.702 15.357 1.00 95.62 85 ARG A O 1
ATOM 672 N N . ARG A 1 86 ? 7.066 8.379 16.466 1.00 95.50 86 ARG A N 1
ATOM 673 C CA . ARG A 1 86 ? 8.069 7.402 16.922 1.00 95.50 86 ARG A CA 1
ATOM 674 C C . ARG A 1 86 ? 8.768 6.714 15.748 1.00 95.50 86 ARG A C 1
ATOM 676 O O . ARG A 1 86 ? 9.960 6.461 15.838 1.00 95.50 86 ARG A O 1
ATOM 683 N N . HIS A 1 87 ? 8.031 6.423 14.679 1.00 95.38 87 HIS A N 1
ATOM 684 C CA . HIS A 1 87 ? 8.540 5.693 13.516 1.00 95.38 87 HIS A CA 1
ATOM 685 C C . HIS A 1 87 ? 8.881 6.601 12.327 1.00 95.38 87 HIS A C 1
ATOM 687 O O . HIS A 1 87 ? 9.105 6.101 11.232 1.00 95.38 87 HIS A O 1
ATOM 693 N N . GLU A 1 88 ? 8.922 7.923 12.507 1.00 94.38 88 GLU A N 1
ATOM 694 C CA . GLU A 1 88 ? 9.159 8.865 11.405 1.00 94.38 88 GLU A CA 1
ATOM 695 C C . GLU A 1 88 ? 10.493 8.620 10.667 1.00 94.38 88 GLU A C 1
ATOM 697 O O . GLU A 1 88 ? 10.454 8.529 9.437 1.00 94.38 88 GLU A O 1
ATOM 702 N N . PRO A 1 89 ? 11.626 8.354 11.351 1.00 93.75 89 PRO A N 1
ATOM 703 C CA . PRO A 1 89 ? 12.874 8.024 10.661 1.00 93.75 89 PRO A CA 1
ATOM 704 C C . PRO A 1 89 ? 12.796 6.716 9.862 1.00 93.75 89 PRO A C 1
ATOM 706 O O . PRO A 1 89 ? 13.297 6.637 8.740 1.00 93.75 89 PRO A O 1
ATOM 709 N N . ALA A 1 90 ? 12.139 5.691 10.419 1.00 92.81 90 ALA A N 1
ATOM 710 C CA . ALA A 1 90 ? 11.952 4.406 9.748 1.00 92.81 90 ALA A CA 1
ATOM 711 C C . ALA A 1 90 ? 11.061 4.560 8.508 1.00 92.81 90 ALA A C 1
ATOM 713 O O . ALA A 1 90 ? 11.404 4.070 7.436 1.00 92.81 90 ALA A O 1
ATOM 714 N N . LEU A 1 91 ? 9.970 5.320 8.624 1.00 95.19 91 LEU A N 1
ATOM 715 C CA . LEU A 1 91 ? 9.081 5.647 7.512 1.00 95.19 91 LEU A CA 1
ATOM 716 C C . LEU A 1 91 ? 9.823 6.342 6.371 1.00 95.19 91 LEU A C 1
ATOM 718 O O . LEU A 1 91 ? 9.630 5.964 5.221 1.00 95.19 91 LEU A O 1
ATOM 722 N N . ALA A 1 92 ? 10.692 7.311 6.670 1.00 95.44 92 ALA A N 1
ATOM 723 C CA . ALA A 1 92 ? 11.484 7.985 5.644 1.00 95.44 92 ALA A CA 1
ATOM 724 C C . ALA A 1 92 ? 12.433 7.015 4.915 1.00 95.44 92 ALA A C 1
ATOM 726 O O . ALA A 1 92 ? 12.525 7.038 3.688 1.00 95.44 92 ALA A O 1
ATOM 727 N N . ALA A 1 93 ? 13.104 6.120 5.647 1.00 95.62 93 ALA A N 1
ATOM 728 C CA . ALA A 1 93 ? 13.978 5.108 5.049 1.00 95.62 93 ALA A CA 1
ATOM 729 C C . ALA A 1 93 ? 13.201 4.082 4.200 1.00 95.62 93 ALA A C 1
ATOM 731 O O . ALA A 1 93 ? 13.653 3.673 3.125 1.00 95.62 93 ALA A O 1
ATOM 732 N N . ILE A 1 94 ? 12.015 3.684 4.662 1.00 96.31 94 ILE A N 1
ATOM 733 C CA . ILE A 1 94 ? 11.125 2.754 3.960 1.00 96.31 94 ILE A CA 1
ATOM 734 C C . ILE A 1 94 ? 10.564 3.398 2.695 1.00 96.31 94 ILE A C 1
ATOM 736 O O . ILE A 1 94 ? 10.547 2.746 1.657 1.00 96.31 94 ILE A O 1
ATOM 740 N N . GLU A 1 95 ? 10.194 4.676 2.742 1.00 95.81 95 GLU A N 1
ATOM 741 C CA . GLU A 1 95 ? 9.749 5.443 1.575 1.00 95.81 95 GLU A CA 1
ATOM 742 C C . GLU A 1 95 ? 10.833 5.478 0.489 1.00 95.81 95 GLU A C 1
ATOM 744 O O . GLU A 1 95 ? 10.571 5.184 -0.678 1.00 95.81 95 GLU A O 1
ATOM 749 N N . VAL A 1 96 ? 12.088 5.740 0.874 1.00 97.56 96 VAL A N 1
ATOM 750 C CA . VAL A 1 96 ? 13.237 5.686 -0.047 1.00 97.56 96 VAL A CA 1
ATOM 751 C C . VAL A 1 96 ? 13.425 4.279 -0.618 1.00 97.56 96 VAL A C 1
ATOM 753 O O . VAL A 1 96 ? 13.661 4.125 -1.819 1.00 97.56 96 VAL A O 1
ATOM 756 N N . THR A 1 97 ? 13.294 3.244 0.212 1.00 97.44 97 THR A N 1
ATOM 757 C CA . THR A 1 97 ? 13.406 1.842 -0.218 1.00 97.44 97 THR A CA 1
ATOM 758 C C . THR A 1 97 ? 12.305 1.487 -1.220 1.00 97.44 97 THR A C 1
ATOM 760 O O . THR A 1 97 ? 12.589 0.968 -2.304 1.00 97.44 97 THR A O 1
ATOM 763 N N . ALA A 1 98 ? 11.053 1.830 -0.909 1.00 96.81 98 ALA A N 1
ATOM 764 C CA . ALA A 1 98 ? 9.899 1.608 -1.769 1.00 96.81 98 ALA A CA 1
ATOM 765 C C . ALA A 1 98 ? 10.048 2.342 -3.105 1.00 96.81 98 ALA A C 1
ATOM 767 O O . ALA A 1 98 ? 9.915 1.727 -4.168 1.00 96.81 98 ALA A O 1
ATOM 768 N N . GLY A 1 99 ? 10.424 3.623 -3.057 1.00 96.88 99 GLY A N 1
ATOM 769 C CA . GLY A 1 99 ? 10.701 4.436 -4.235 1.00 96.88 99 GLY A CA 1
ATOM 770 C C . GLY A 1 99 ? 11.823 3.856 -5.095 1.00 96.88 99 GLY A C 1
ATOM 771 O O . GLY A 1 99 ? 11.672 3.764 -6.311 1.00 96.88 99 GLY A O 1
ATOM 772 N N . THR A 1 100 ? 12.910 3.379 -4.484 1.00 98.19 100 THR A N 1
ATOM 773 C CA . THR A 1 100 ? 14.038 2.761 -5.199 1.00 98.19 100 THR A CA 1
ATOM 774 C C . THR A 1 100 ? 13.596 1.532 -5.989 1.00 98.19 100 THR A C 1
ATOM 776 O O . THR A 1 100 ? 13.864 1.434 -7.189 1.00 98.19 100 THR A O 1
ATOM 779 N N . HIS A 1 101 ? 12.872 0.606 -5.355 1.00 98.38 101 HIS A N 1
ATOM 780 C CA . HIS A 1 101 ? 12.399 -0.591 -6.048 1.00 98.38 101 HIS A CA 1
ATOM 781 C C . HIS A 1 101 ? 11.352 -0.280 -7.120 1.00 98.38 101 HIS A C 1
ATOM 783 O O . HIS A 1 101 ? 11.389 -0.885 -8.195 1.00 98.38 101 HIS A O 1
ATOM 789 N N . TYR A 1 102 ? 10.442 0.657 -6.848 1.00 97.31 102 TYR A N 1
ATOM 790 C CA . TYR A 1 102 ? 9.418 1.077 -7.799 1.00 97.31 102 TYR A CA 1
ATOM 791 C C . TYR A 1 102 ? 10.025 1.747 -9.038 1.00 97.31 102 TYR A C 1
ATOM 793 O O . TYR A 1 102 ? 9.690 1.376 -10.162 1.00 97.31 102 TYR A O 1
ATOM 801 N N . LEU A 1 103 ? 10.962 2.684 -8.855 1.00 97.50 103 LEU A N 1
ATOM 802 C CA . LEU A 1 103 ? 11.645 3.363 -9.959 1.00 97.50 103 LEU A CA 1
ATOM 803 C C . LEU A 1 103 ? 12.495 2.392 -10.783 1.00 97.50 103 LEU A C 1
ATOM 805 O O . LEU A 1 103 ? 12.457 2.449 -12.013 1.00 97.50 103 LEU A O 1
ATOM 809 N N . ALA A 1 104 ? 13.204 1.463 -10.132 1.00 97.88 104 ALA A N 1
ATOM 810 C CA . ALA A 1 104 ? 13.955 0.422 -10.829 1.00 97.88 104 ALA A CA 1
ATOM 811 C C . ALA A 1 104 ? 13.031 -0.456 -11.685 1.00 97.88 104 ALA A C 1
ATOM 813 O O . ALA A 1 104 ? 13.335 -0.718 -12.846 1.00 97.88 104 ALA A O 1
ATOM 814 N N . TRP A 1 105 ? 11.885 -0.880 -11.146 1.00 97.88 105 TRP A N 1
ATOM 815 C CA . TRP A 1 105 ? 10.889 -1.649 -11.893 1.00 97.88 105 TRP A CA 1
ATOM 816 C C . TRP A 1 105 ? 10.333 -0.869 -13.089 1.00 97.88 105 TRP A C 1
ATOM 818 O O . TRP A 1 105 ? 10.408 -1.364 -14.219 1.00 97.88 105 TRP A O 1
ATOM 828 N N . LYS A 1 106 ? 9.860 0.361 -12.847 1.00 95.81 106 LYS A N 1
ATOM 829 C CA . LYS A 1 106 ? 9.279 1.257 -13.855 1.00 95.81 106 LYS A CA 1
ATOM 830 C C . LYS A 1 106 ? 10.247 1.542 -15.004 1.00 95.81 106 LYS A C 1
ATOM 832 O O . LYS A 1 106 ? 9.836 1.589 -16.157 1.00 95.81 106 LYS A O 1
ATOM 837 N N . GLY A 1 107 ? 11.534 1.704 -14.704 1.00 96.50 107 GLY A N 1
ATOM 838 C CA . GLY A 1 107 ? 12.582 1.923 -15.703 1.00 96.50 107 GLY A CA 1
ATOM 839 C C . GLY A 1 107 ? 13.073 0.658 -16.419 1.00 96.50 107 GLY A C 1
ATOM 840 O O . GLY A 1 107 ? 14.034 0.742 -17.175 1.00 96.50 107 GLY A O 1
ATOM 841 N N . GLY A 1 108 ? 12.493 -0.521 -16.162 1.00 95.75 108 GLY A N 1
ATOM 842 C CA . GLY A 1 108 ? 12.977 -1.783 -16.741 1.00 95.75 108 GLY A CA 1
ATOM 843 C C . GLY A 1 108 ? 14.250 -2.342 -16.082 1.00 95.75 108 GLY A C 1
ATOM 844 O O . GLY A 1 108 ? 14.784 -3.355 -16.523 1.00 95.75 108 GLY A O 1
ATOM 845 N N . GLY A 1 109 ? 14.723 -1.728 -14.997 1.00 95.38 109 GLY A N 1
ATOM 846 C CA . GLY A 1 109 ? 15.907 -2.132 -14.242 1.00 95.38 109 GLY A CA 1
ATOM 847 C C . GLY A 1 109 ? 15.713 -3.374 -13.363 1.00 95.38 109 GLY A C 1
ATOM 848 O O . GLY A 1 109 ? 14.648 -3.997 -13.302 1.00 95.38 109 GLY A O 1
ATOM 849 N N . ARG A 1 110 ? 16.774 -3.763 -12.651 1.00 95.81 110 ARG A N 1
ATOM 850 C CA . ARG A 1 110 ? 16.765 -4.935 -11.764 1.00 95.81 110 ARG A CA 1
ATOM 851 C C . ARG A 1 110 ? 16.226 -4.567 -10.383 1.00 95.81 110 ARG A C 1
ATOM 853 O O . ARG A 1 110 ? 16.674 -3.608 -9.771 1.00 95.81 110 ARG A O 1
ATOM 860 N N . THR A 1 111 ? 15.311 -5.382 -9.873 1.00 97.56 111 THR A N 1
ATOM 861 C CA . THR A 1 111 ? 14.831 -5.333 -8.487 1.00 97.56 111 THR A CA 1
ATOM 862 C C . THR A 1 111 ? 14.433 -6.749 -8.061 1.00 97.56 111 THR A C 1
ATOM 864 O O . THR A 1 111 ? 13.840 -7.466 -8.874 1.00 97.56 111 THR A O 1
ATOM 867 N N . PRO A 1 112 ? 14.748 -7.190 -6.828 1.00 97.69 112 PRO A N 1
ATOM 868 C CA . PRO A 1 112 ? 14.418 -8.543 -6.371 1.00 97.69 112 PRO A CA 1
ATOM 869 C C . PRO A 1 112 ? 12.907 -8.811 -6.333 1.00 97.69 112 PRO A C 1
ATOM 871 O O . PRO A 1 112 ? 12.482 -9.956 -6.421 1.00 97.69 112 PRO A O 1
ATOM 874 N N . ILE A 1 113 ? 12.088 -7.761 -6.259 1.00 98.12 113 ILE A N 1
ATOM 875 C CA . ILE A 1 113 ? 10.624 -7.850 -6.164 1.00 98.12 113 ILE A CA 1
ATOM 876 C C . ILE A 1 113 ? 9.910 -7.571 -7.494 1.00 98.12 113 ILE A C 1
ATOM 878 O O . ILE A 1 113 ? 8.717 -7.269 -7.508 1.00 98.12 113 ILE A O 1
ATOM 882 N N . ARG A 1 114 ? 10.629 -7.671 -8.622 1.00 97.88 114 ARG A N 1
ATOM 883 C CA . ARG A 1 114 ? 10.083 -7.422 -9.969 1.00 97.88 114 ARG A CA 1
ATOM 884 C C . ARG A 1 114 ? 8.826 -8.252 -10.230 1.00 97.88 114 ARG A C 1
ATOM 886 O O . ARG A 1 114 ? 7.808 -7.683 -10.594 1.00 97.88 114 ARG A O 1
ATOM 893 N N . ALA A 1 115 ? 8.868 -9.555 -9.955 1.00 98.19 115 ALA A N 1
ATOM 894 C CA . ALA A 1 115 ? 7.730 -10.447 -10.180 1.00 98.19 115 ALA A CA 1
ATOM 895 C C . ALA A 1 115 ? 6.480 -10.037 -9.374 1.00 98.19 115 ALA A C 1
ATOM 897 O O . ALA A 1 115 ? 5.362 -10.096 -9.888 1.00 98.19 115 ALA A O 1
ATOM 898 N N . SER A 1 116 ? 6.661 -9.576 -8.131 1.00 98.50 116 SER A N 1
ATOM 899 C CA . SER A 1 116 ? 5.564 -9.085 -7.288 1.00 98.50 116 SER A CA 1
ATOM 900 C C . SER A 1 116 ? 4.935 -7.814 -7.861 1.00 98.50 116 SER A C 1
ATOM 902 O O . SER A 1 116 ? 3.710 -7.699 -7.900 1.00 98.50 116 SER A O 1
ATOM 904 N N . LEU A 1 117 ? 5.763 -6.880 -8.342 1.00 98.38 117 LEU A N 1
ATOM 905 C CA . LEU A 1 117 ? 5.308 -5.643 -8.979 1.00 98.38 117 LEU A CA 1
ATOM 906 C C . LEU A 1 117 ? 4.620 -5.912 -10.323 1.00 98.38 117 LEU A C 1
ATOM 908 O O . LEU A 1 117 ? 3.533 -5.390 -10.544 1.00 98.38 117 LEU A O 1
ATOM 912 N N . ASP A 1 118 ? 5.179 -6.782 -11.167 1.00 98.06 118 ASP A N 1
ATOM 913 C CA . ASP A 1 118 ? 4.571 -7.191 -12.442 1.00 98.06 118 ASP A CA 1
ATOM 914 C C . ASP A 1 118 ? 3.196 -7.836 -12.214 1.00 98.06 118 ASP A C 1
ATOM 916 O O . ASP A 1 118 ? 2.210 -7.470 -12.856 1.00 98.06 118 ASP A O 1
ATOM 920 N N . THR A 1 119 ? 3.103 -8.741 -11.235 1.00 98.44 119 THR A N 1
ATOM 921 C CA . THR A 1 119 ? 1.840 -9.396 -10.866 1.00 98.44 119 THR A CA 1
ATOM 922 C C . THR A 1 119 ? 0.809 -8.380 -10.385 1.00 98.44 119 THR A C 1
ATOM 924 O O . THR A 1 119 ? -0.347 -8.418 -10.810 1.00 98.44 119 THR A O 1
ATOM 927 N N . MET A 1 120 ? 1.198 -7.455 -9.500 1.00 98.62 120 MET A N 1
ATOM 928 C CA . MET A 1 120 ? 0.267 -6.439 -9.014 1.00 98.62 120 MET A CA 1
ATOM 929 C C . MET A 1 120 ? -0.163 -5.488 -10.128 1.00 98.62 120 MET A C 1
ATOM 931 O O . MET A 1 120 ? -1.335 -5.124 -10.208 1.00 98.62 120 MET A O 1
ATOM 935 N N . TYR A 1 121 ? 0.760 -5.109 -11.006 1.00 97.94 121 TYR A N 1
ATOM 936 C CA . TYR A 1 121 ? 0.465 -4.240 -12.133 1.00 97.94 121 TYR A CA 1
ATOM 937 C C . TYR A 1 121 ? -0.528 -4.889 -13.097 1.00 97.94 121 TYR A C 1
ATOM 939 O O . TYR A 1 121 ? -1.516 -4.255 -13.461 1.00 97.94 121 TYR A O 1
ATOM 947 N N . ALA A 1 122 ? -0.357 -6.173 -13.419 1.00 97.81 122 ALA A N 1
ATOM 948 C CA . ALA A 1 122 ? -1.320 -6.919 -14.225 1.00 97.81 122 ALA A CA 1
ATOM 949 C C . ALA A 1 122 ? -2.719 -6.944 -13.580 1.00 97.81 122 ALA A C 1
ATOM 951 O O . ALA A 1 122 ? -3.716 -6.682 -14.253 1.00 97.81 122 ALA A O 1
ATOM 952 N N . ARG A 1 123 ? -2.800 -7.177 -12.261 1.00 98.12 123 ARG A N 1
ATOM 953 C CA . ARG A 1 123 ? -4.070 -7.126 -11.512 1.00 98.12 123 ARG A CA 1
ATOM 954 C C . ARG A 1 123 ? -4.702 -5.734 -11.541 1.00 98.12 123 ARG A C 1
ATOM 956 O O . ARG A 1 123 ? -5.912 -5.622 -11.700 1.00 98.12 123 ARG A O 1
ATOM 963 N N . TRP A 1 124 ? -3.898 -4.681 -11.405 1.00 97.19 124 TRP A N 1
ATOM 964 C CA . TRP A 1 124 ? -4.369 -3.298 -11.483 1.00 97.19 124 TRP A CA 1
ATOM 965 C C . TRP A 1 124 ? -4.894 -2.943 -12.878 1.00 97.19 124 TRP A C 1
ATOM 967 O O . TRP A 1 124 ? -5.946 -2.314 -12.998 1.00 97.19 124 TRP A O 1
ATOM 977 N N . LEU A 1 125 ? -4.201 -3.358 -13.940 1.00 95.50 125 LEU A N 1
ATOM 978 C CA . LEU A 1 125 ? -4.654 -3.137 -15.313 1.00 95.50 125 LEU A CA 1
ATOM 979 C C . LEU A 1 125 ? -5.980 -3.849 -15.589 1.00 95.50 125 LEU A C 1
ATOM 981 O O . LEU A 1 125 ? -6.879 -3.225 -16.147 1.00 95.50 125 LEU A O 1
ATOM 985 N N . ALA A 1 126 ? -6.112 -5.100 -15.142 1.00 96.00 126 ALA A N 1
ATOM 986 C CA . ALA A 1 126 ? -7.308 -5.914 -15.340 1.00 96.00 126 ALA A CA 1
ATOM 987 C C . ALA A 1 126 ? -8.537 -5.433 -14.547 1.00 96.00 126 ALA A C 1
ATOM 989 O O . ALA A 1 126 ? -9.656 -5.740 -14.940 1.00 96.00 126 ALA A O 1
ATOM 990 N N . LEU A 1 127 ? -8.342 -4.689 -13.452 1.00 96.50 127 LEU A N 1
ATOM 991 C CA . LEU A 1 127 ? -9.433 -4.193 -12.611 1.00 96.50 127 LEU A CA 1
ATOM 992 C C . LEU A 1 127 ? -10.337 -3.224 -13.390 1.00 96.50 127 LEU A C 1
ATOM 994 O O . LEU A 1 127 ? -9.859 -2.187 -13.858 1.00 96.50 127 LEU A O 1
ATOM 998 N N . ALA A 1 128 ? -11.632 -3.505 -13.492 1.00 93.94 128 ALA A N 1
ATOM 999 C CA . ALA A 1 128 ? -12.591 -2.576 -14.084 1.00 93.94 128 ALA A CA 1
ATOM 1000 C C . ALA A 1 128 ? -13.003 -1.473 -13.091 1.00 93.94 128 ALA A C 1
ATOM 1002 O O . ALA A 1 128 ? -12.831 -1.583 -11.874 1.00 93.94 128 ALA A O 1
ATOM 1003 N N . GLU A 1 129 ? -13.553 -0.371 -13.600 1.00 92.62 129 GLU A N 1
ATOM 1004 C CA . GLU A 1 129 ? -14.178 0.626 -12.728 1.00 92.62 129 GLU A CA 1
ATOM 1005 C C . GLU A 1 129 ? -15.428 0.044 -12.056 1.00 92.62 129 GLU A C 1
ATOM 1007 O O . GLU A 1 129 ? -16.169 -0.734 -12.653 1.00 92.62 129 GLU A O 1
ATOM 1012 N N . GLY A 1 130 ? -15.632 0.379 -10.780 1.00 92.75 130 GLY A N 1
ATOM 1013 C CA . GLY A 1 130 ? -16.657 -0.236 -9.930 1.00 92.75 130 GLY A CA 1
ATOM 1014 C C . GLY A 1 130 ? -16.207 -1.517 -9.216 1.00 92.75 130 GLY A C 1
ATOM 1015 O O . GLY A 1 130 ? -16.788 -1.865 -8.186 1.00 92.75 130 GLY A O 1
ATOM 1016 N N . GLU A 1 131 ? -15.139 -2.176 -9.675 1.00 96.62 131 GLU A N 1
ATOM 1017 C CA . GLU A 1 131 ? -14.570 -3.346 -9.002 1.00 96.62 131 GLU A CA 1
ATOM 1018 C C . GLU A 1 131 ? -13.633 -2.975 -7.842 1.00 96.62 131 GLU A C 1
ATOM 1020 O O . GLU A 1 131 ? -13.182 -1.834 -7.683 1.00 96.62 131 GLU A O 1
ATOM 1025 N N . ARG A 1 132 ? -13.325 -3.977 -7.007 1.00 97.88 132 ARG A N 1
ATOM 1026 C CA . ARG A 1 132 ? -12.413 -3.856 -5.865 1.00 97.88 132 ARG A CA 1
ATOM 1027 C C . ARG A 1 132 ? -11.268 -4.851 -5.984 1.00 97.88 132 ARG A C 1
ATOM 1029 O O . ARG A 1 132 ? -11.477 -6.062 -5.969 1.00 97.88 132 ARG A O 1
ATOM 1036 N N . LEU A 1 133 ? -10.043 -4.336 -6.007 1.00 98.44 133 LEU A N 1
ATOM 1037 C CA . LEU A 1 133 ? -8.842 -5.135 -5.816 1.00 98.44 133 LEU A CA 1
ATOM 1038 C C . LEU A 1 133 ? -8.632 -5.342 -4.315 1.00 98.44 133 LEU A C 1
ATOM 1040 O O . LEU A 1 133 ? -8.070 -4.490 -3.625 1.00 98.44 133 LEU A O 1
ATOM 1044 N N . VAL A 1 134 ? -9.123 -6.474 -3.814 1.00 98.38 134 VAL A N 1
ATOM 1045 C CA . VAL A 1 134 ? -9.021 -6.845 -2.400 1.00 98.38 134 VAL A CA 1
ATOM 1046 C C . VAL A 1 134 ? -7.649 -7.455 -2.120 1.00 98.38 134 VAL A C 1
ATOM 1048 O O . VAL A 1 134 ? -7.236 -8.422 -2.765 1.00 98.38 134 VAL A O 1
ATOM 1051 N N . LEU A 1 135 ? -6.950 -6.885 -1.144 1.00 98.56 135 LEU A N 1
ATOM 1052 C CA . LEU A 1 135 ? -5.648 -7.315 -0.655 1.00 98.56 135 LEU A CA 1
ATOM 1053 C C . LEU A 1 135 ? -5.688 -7.493 0.862 1.00 98.56 135 LEU A C 1
ATOM 1055 O O . LEU A 1 135 ? -6.443 -6.826 1.571 1.00 98.56 135 LEU A O 1
ATOM 1059 N N . GLU A 1 136 ? -4.838 -8.381 1.363 1.00 97.75 136 GLU A N 1
ATOM 1060 C CA . GLU A 1 136 ? -4.706 -8.651 2.790 1.00 97.75 136 GLU A CA 1
ATOM 1061 C C . GLU A 1 136 ? -3.319 -8.251 3.277 1.00 97.75 136 GLU A C 1
ATOM 1063 O O . GLU A 1 136 ? -2.295 -8.638 2.707 1.00 97.75 136 GLU A O 1
ATOM 1068 N N . TRP A 1 137 ? -3.297 -7.484 4.362 1.00 97.75 137 TRP A N 1
ATOM 1069 C CA . TRP A 1 137 ? -2.090 -7.101 5.070 1.00 97.75 137 TRP A CA 1
ATOM 1070 C C . TRP A 1 137 ? -1.968 -7.899 6.376 1.00 97.75 137 TRP A C 1
ATOM 1072 O O . TRP A 1 137 ? -2.793 -7.718 7.283 1.00 97.75 137 TRP A O 1
ATOM 1082 N N . PRO A 1 138 ? -0.955 -8.773 6.508 1.00 96.38 138 PRO A N 1
ATOM 1083 C CA . PRO A 1 138 ? -0.647 -9.443 7.763 1.00 96.38 138 PRO A CA 1
ATOM 1084 C C . PRO A 1 138 ? -0.274 -8.450 8.859 1.00 96.38 138 PRO A C 1
ATOM 1086 O O . PRO A 1 138 ? 0.643 -7.644 8.716 1.00 96.38 138 PRO A O 1
ATOM 1089 N N . VAL A 1 139 ? -0.982 -8.512 9.984 1.00 94.00 139 VAL A N 1
ATOM 1090 C CA . VAL A 1 139 ? -0.701 -7.649 11.133 1.00 94.00 139 VAL A CA 1
ATOM 1091 C C . VAL A 1 139 ? 0.194 -8.400 12.108 1.00 94.00 139 VAL A C 1
ATOM 1093 O O . VAL A 1 139 ? -0.273 -9.258 12.863 1.00 94.00 139 VAL A O 1
ATOM 1096 N N . HIS A 1 140 ? 1.479 -8.056 12.076 1.00 93.50 140 HIS A N 1
ATOM 1097 C CA . HIS A 1 140 ? 2.499 -8.511 13.018 1.00 93.50 140 HIS A CA 1
ATOM 1098 C C . HIS A 1 140 ? 2.696 -7.485 14.143 1.00 93.50 140 HIS A C 1
ATOM 1100 O O . HIS A 1 140 ? 2.389 -6.306 13.944 1.00 93.50 140 HIS A O 1
ATOM 1106 N N . PRO A 1 141 ? 3.206 -7.891 15.321 1.00 92.50 141 PRO A N 1
ATOM 1107 C CA . PRO A 1 141 ? 3.708 -6.942 16.309 1.00 92.50 141 PRO A CA 1
ATOM 1108 C C . PRO A 1 141 ? 4.744 -6.006 15.680 1.00 92.50 141 PRO A C 1
ATOM 1110 O O . PRO A 1 141 ? 5.569 -6.451 14.881 1.00 92.50 141 PRO A O 1
ATOM 1113 N N . LEU A 1 142 ? 4.686 -4.720 16.032 1.00 91.69 142 LEU A N 1
ATOM 1114 C CA . LEU A 1 142 ? 5.700 -3.767 15.590 1.00 91.69 142 LEU A CA 1
ATOM 1115 C C . LEU A 1 142 ? 7.054 -4.123 16.222 1.00 91.69 142 LEU A C 1
ATOM 1117 O O . LEU A 1 142 ? 7.074 -4.523 17.391 1.00 91.69 142 LEU A O 1
ATOM 1121 N N . PRO A 1 143 ? 8.166 -3.969 15.485 1.00 86.12 143 PRO A N 1
ATOM 1122 C CA . PRO A 1 143 ? 9.493 -4.072 16.073 1.00 86.12 143 PRO A CA 1
ATOM 1123 C C . PRO A 1 143 ? 9.661 -3.022 17.184 1.00 86.12 143 PRO A C 1
ATOM 1125 O O . PRO A 1 143 ? 9.108 -1.920 17.109 1.00 86.12 143 PRO A O 1
ATOM 1128 N N . SER A 1 144 ? 10.362 -3.419 18.247 1.00 72.69 144 SER A N 1
ATOM 1129 C CA . SER A 1 144 ? 10.604 -2.627 19.461 1.00 72.69 144 SER A CA 1
ATOM 1130 C C . SER A 1 144 ? 11.525 -1.441 19.218 1.00 72.69 144 SER A C 1
ATOM 1132 O O . SER A 1 144 ? 12.600 -1.691 18.633 1.00 72.69 144 SER A O 1
#

pLDDT: mean 94.22, std 4.96, range [69.69, 98.62]